Protein AF-A0A0C5VWI2-F1 (afdb_monomer_lite)

Organism: NCBI:txid1445510

Radius of gyration: 12.38 Å; chains: 1; bounding box: 28×18×38 Å

Sequence (63 aa):
MSHQKLDIEADHLGTAKALYNHETGEQLWATEHEVYGKTRNGQSHKTHPRNGFAVDPKLRFAG

Foldseek 3Di:
DDDFDKDFDADPVRHTAWIAGPVPRDTQWGFDADPPRHTPDIDGPDADPPPRHGPDPPDDDPD

Secondary structure (DSSP, 8-state):
-----EEEEE-TTS-EEEEEETTT--EEEEEEE-GGG-EEEEEE--B-TTT--B---------

pLDDT: mean 74.81, std 12.02, range [44.69, 89.56]

Structure (mmCIF, N/CA/C/O backbone):
data_AF-A0A0C5VWI2-F1
#
_entry.id   AF-A0A0C5VWI2-F1
#
loop_
_atom_site.group_PDB
_atom_site.id
_atom_site.type_symbol
_atom_site.label_atom_id
_atom_site.label_alt_id
_atom_site.label_comp_id
_atom_site.label_asym_id
_atom_site.label_entity_id
_atom_site.label_seq_id
_atom_site.pdbx_PDB_ins_code
_atom_site.Cartn_x
_atom_site.Cartn_y
_atom_site.Cartn_z
_atom_site.occupancy
_atom_site.B_iso_or_equiv
_atom_site.auth_seq_id
_atom_site.auth_comp_id
_atom_site.auth_asym_id
_atom_site.auth_atom_id
_atom_site.pdbx_PDB_model_num
ATOM 1 N N . MET A 1 1 ? -4.861 -7.576 23.695 1.00 46.62 1 MET A N 1
ATOM 2 C CA . MET A 1 1 ? -4.666 -6.775 22.466 1.00 46.62 1 MET A CA 1
ATOM 3 C C . MET A 1 1 ? -5.234 -7.590 21.320 1.00 46.62 1 MET A C 1
ATOM 5 O O . MET A 1 1 ? -4.817 -8.734 21.186 1.00 46.62 1 MET A O 1
ATOM 9 N N . SER A 1 2 ? -6.223 -7.085 20.579 1.00 56.75 2 SER A N 1
ATOM 10 C CA . SER A 1 2 ? -6.677 -7.760 19.358 1.00 56.75 2 SER A CA 1
ATOM 11 C C . SER A 1 2 ? -5.572 -7.653 18.305 1.00 56.75 2 SER A C 1
ATOM 13 O O . SER A 1 2 ? -4.983 -6.586 18.124 1.00 56.75 2 SER A O 1
ATOM 15 N N . HIS A 1 3 ? -5.232 -8.766 17.658 1.00 63.47 3 HIS A N 1
ATOM 16 C CA . HIS A 1 3 ? -4.392 -8.729 16.466 1.00 63.47 3 HIS A CA 1
ATOM 17 C C . HIS A 1 3 ? -5.285 -8.290 15.312 1.00 63.47 3 HIS A C 1
ATOM 19 O O . HIS A 1 3 ? -6.162 -9.040 14.900 1.00 63.47 3 HIS A O 1
ATOM 25 N N . GLN A 1 4 ? -5.098 -7.064 14.832 1.00 69.12 4 GLN A N 1
ATOM 26 C CA . GLN A 1 4 ? -5.822 -6.569 13.669 1.00 69.12 4 GLN A CA 1
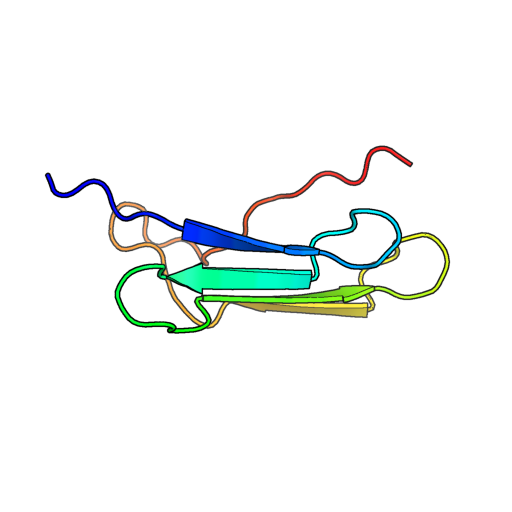ATOM 27 C C . GLN A 1 4 ? -5.212 -7.210 12.417 1.00 69.12 4 GLN A C 1
ATOM 29 O O . GLN A 1 4 ? -4.030 -7.010 12.134 1.00 69.12 4 GLN A O 1
ATOM 34 N N . LYS A 1 5 ? -5.993 -8.031 11.708 1.00 83.69 5 LYS A N 1
ATOM 35 C CA . LYS A 1 5 ? -5.565 -8.654 10.449 1.00 83.69 5 LYS A CA 1
ATOM 36 C C . LYS A 1 5 ? -5.691 -7.642 9.306 1.00 83.69 5 LYS A C 1
ATOM 38 O O . LYS A 1 5 ? -6.676 -6.909 9.228 1.00 83.69 5 LYS A O 1
ATOM 43 N N . LEU A 1 6 ? -4.682 -7.598 8.440 1.00 87.44 6 LEU A N 1
ATOM 44 C CA . LEU A 1 6 ? -4.602 -6.682 7.303 1.00 87.44 6 LEU A CA 1
ATOM 45 C C . LEU A 1 6 ? -4.500 -7.477 6.005 1.00 87.44 6 LEU A C 1
ATOM 47 O O . LEU A 1 6 ? -3.770 -8.469 5.959 1.00 87.44 6 LEU A O 1
ATOM 51 N N . ASP A 1 7 ? -5.182 -7.000 4.969 1.00 89.56 7 ASP A N 1
ATOM 52 C CA . ASP A 1 7 ? -5.087 -7.534 3.614 1.00 89.56 7 ASP A CA 1
ATOM 53 C C . ASP A 1 7 ? -4.313 -6.559 2.721 1.00 89.56 7 ASP A C 1
ATOM 55 O O . ASP A 1 7 ? -4.498 -5.341 2.796 1.00 89.56 7 ASP A O 1
ATOM 59 N N . ILE A 1 8 ? -3.437 -7.106 1.877 1.00 88.56 8 ILE A N 1
ATOM 60 C CA . ILE A 1 8 ? -2.666 -6.351 0.886 1.00 88.56 8 ILE A CA 1
ATOM 61 C C . ILE A 1 8 ? -3.260 -6.631 -0.490 1.00 88.56 8 ILE A C 1
ATOM 63 O O . ILE A 1 8 ? -3.317 -7.783 -0.918 1.00 88.56 8 ILE A O 1
ATOM 67 N N . GLU A 1 9 ? -3.637 -5.574 -1.201 1.00 89.44 9 GLU A N 1
ATOM 68 C CA . GLU A 1 9 ? -3.906 -5.651 -2.633 1.00 89.44 9 GLU A CA 1
ATOM 69 C C . GLU A 1 9 ? -2.612 -5.390 -3.401 1.00 89.44 9 GLU A C 1
ATOM 71 O O . GLU A 1 9 ? -1.905 -4.414 -3.128 1.00 89.44 9 GLU A O 1
ATOM 76 N N . ALA A 1 10 ? -2.315 -6.247 -4.375 1.00 86.50 10 ALA A N 1
ATOM 77 C CA . ALA A 1 10 ? -1.167 -6.115 -5.258 1.00 86.50 10 AL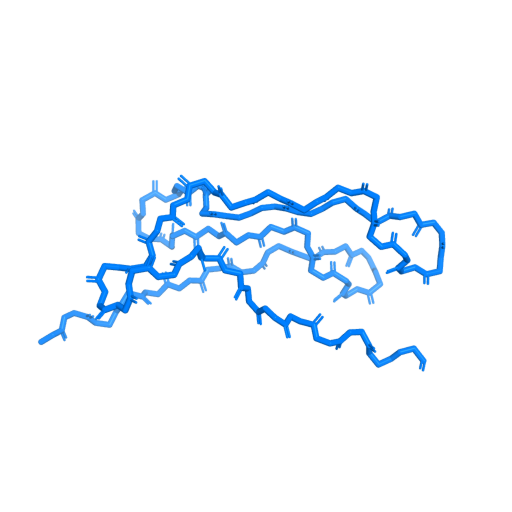A A CA 1
ATOM 78 C C . ALA A 1 10 ? -1.577 -6.271 -6.726 1.00 86.50 10 ALA A C 1
ATOM 80 O O . ALA A 1 10 ? -2.579 -6.911 -7.040 1.00 86.50 10 ALA A O 1
ATOM 81 N N . ASP A 1 11 ? -0.800 -5.687 -7.634 1.00 82.94 11 ASP A N 1
ATOM 82 C CA . ASP A 1 11 ? -1.021 -5.855 -9.068 1.00 82.94 11 ASP A CA 1
ATOM 83 C C . ASP A 1 11 ? -0.444 -7.155 -9.634 1.00 82.94 11 ASP A C 1
ATOM 85 O O . ASP A 1 11 ? 0.129 -7.976 -8.922 1.00 82.94 11 ASP A O 1
ATOM 89 N N . HIS A 1 12 ? -0.592 -7.335 -10.948 1.00 82.62 12 HIS A N 1
ATOM 90 C CA . HIS A 1 12 ? -0.112 -8.511 -11.674 1.00 82.62 12 HIS A CA 1
ATOM 91 C C . HIS A 1 12 ? 1.409 -8.742 -11.578 1.00 82.62 12 HIS A C 1
ATOM 93 O O . HIS A 1 12 ? 1.866 -9.832 -11.912 1.00 82.62 12 HIS A O 1
ATOM 99 N N . LEU A 1 13 ? 2.186 -7.749 -11.129 1.00 81.94 13 LEU A N 1
ATOM 100 C CA . LEU A 1 13 ? 3.629 -7.855 -10.890 1.00 81.94 13 LEU A CA 1
ATOM 101 C C . LEU A 1 13 ? 3.958 -8.098 -9.408 1.00 81.94 13 LEU A C 1
ATOM 103 O O . LEU A 1 13 ? 5.128 -8.154 -9.042 1.00 81.94 13 LEU A O 1
ATOM 107 N N . GLY A 1 14 ? 2.946 -8.223 -8.546 1.00 80.69 14 GLY A N 1
ATOM 108 C CA . GLY A 1 14 ? 3.115 -8.338 -7.099 1.00 80.69 14 GLY A CA 1
ATOM 109 C C . GLY A 1 14 ? 3.399 -7.002 -6.408 1.00 80.69 14 GLY A C 1
ATOM 110 O O . GLY A 1 14 ? 3.759 -6.990 -5.231 1.00 80.69 14 GLY A O 1
ATOM 111 N N . THR A 1 15 ? 3.223 -5.871 -7.098 1.00 81.00 15 THR A N 1
ATOM 112 C CA . THR A 1 15 ? 3.405 -4.546 -6.497 1.00 81.00 15 THR A CA 1
ATOM 113 C C . THR A 1 15 ? 2.196 -4.197 -5.647 1.00 81.00 15 THR A C 1
ATOM 115 O O . THR A 1 15 ? 1.092 -4.087 -6.181 1.00 81.00 15 THR A O 1
ATOM 118 N N . ALA A 1 16 ? 2.386 -3.967 -4.347 1.00 83.88 16 ALA A N 1
ATOM 119 C CA . ALA A 1 16 ? 1.290 -3.550 -3.476 1.00 83.88 16 ALA A CA 1
ATOM 120 C C . ALA A 1 16 ? 0.719 -2.189 -3.900 1.00 83.88 16 ALA A C 1
ATOM 122 O O . ALA A 1 16 ? 1.468 -1.250 -4.169 1.00 83.88 16 ALA A O 1
ATOM 123 N N . LYS A 1 17 ? -0.607 -2.074 -3.915 1.00 87.50 17 LYS A N 1
ATOM 124 C CA . LYS A 1 17 ? -1.337 -0.857 -4.296 1.00 87.50 17 LYS A CA 1
ATOM 125 C C . LYS A 1 17 ? -2.268 -0.349 -3.211 1.00 87.50 17 LYS A C 1
ATOM 127 O O . LYS A 1 17 ? -2.522 0.848 -3.171 1.00 87.50 17 LYS A O 1
ATOM 132 N N . ALA A 1 18 ? -2.735 -1.210 -2.314 1.00 88.94 18 ALA A N 1
ATOM 133 C CA . ALA A 1 18 ? -3.593 -0.792 -1.217 1.00 88.94 18 ALA A CA 1
ATOM 134 C C . ALA A 1 18 ? -3.486 -1.724 -0.007 1.00 88.94 18 ALA A C 1
ATOM 136 O O . ALA A 1 18 ? -3.047 -2.872 -0.108 1.00 88.94 18 ALA A O 1
ATOM 137 N N . LEU A 1 19 ? -3.880 -1.193 1.150 1.00 89.38 19 LEU A N 1
ATOM 138 C CA . LEU A 1 19 ? -4.024 -1.924 2.403 1.00 89.38 19 LEU A CA 1
ATOM 139 C C . LEU A 1 19 ? -5.435 -1.766 2.935 1.00 89.38 19 LEU A C 1
ATOM 141 O O . LEU A 1 19 ? -5.931 -0.641 3.059 1.00 89.38 19 LEU A O 1
ATOM 145 N N . TYR A 1 20 ? -6.010 -2.882 3.361 1.00 88.94 20 TYR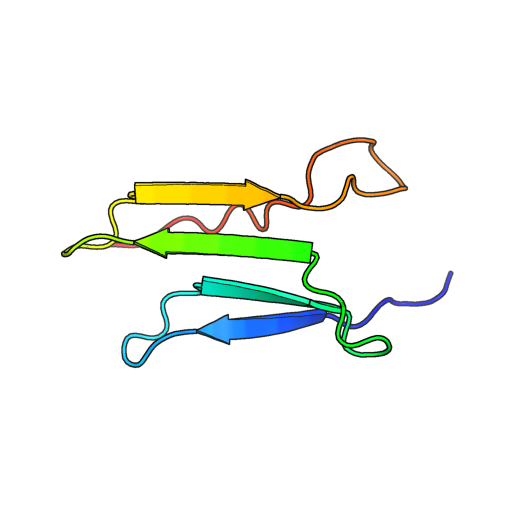 A N 1
ATOM 146 C CA . TYR A 1 20 ? -7.346 -2.931 3.931 1.00 88.94 20 TYR A CA 1
ATOM 147 C C . TYR A 1 20 ? -7.330 -3.561 5.318 1.00 88.94 20 TYR A C 1
ATOM 149 O O . TYR A 1 20 ? -6.544 -4.464 5.617 1.00 88.94 20 TYR A O 1
ATOM 157 N N . ASN A 1 21 ? -8.229 -3.091 6.177 1.00 88.81 21 ASN A N 1
ATOM 158 C CA . ASN A 1 21 ? -8.586 -3.814 7.386 1.00 88.81 21 ASN A CA 1
ATOM 159 C C . ASN A 1 21 ? -9.424 -5.038 6.993 1.00 88.81 21 ASN A C 1
ATOM 161 O O . ASN A 1 21 ? -10.502 -4.884 6.424 1.00 88.81 21 ASN A O 1
ATOM 165 N N . HIS A 1 22 ? -8.944 -6.237 7.328 1.00 87.06 22 HIS A N 1
ATOM 166 C CA . HIS A 1 22 ? -9.607 -7.493 6.968 1.00 87.06 22 HIS A CA 1
ATOM 167 C C . HIS A 1 22 ? -11.020 -7.618 7.557 1.00 87.06 22 HIS A C 1
ATOM 169 O O . HIS A 1 22 ? -11.903 -8.218 6.955 1.00 87.06 22 HIS A O 1
ATOM 175 N N . GLU A 1 23 ? -11.237 -7.072 8.753 1.00 88.94 23 GLU A N 1
ATOM 176 C CA . GLU A 1 23 ? -12.494 -7.214 9.490 1.00 88.94 23 GLU A CA 1
ATOM 177 C C . GLU A 1 23 ? -13.557 -6.215 9.024 1.00 88.94 23 GLU A C 1
ATOM 179 O O . GLU A 1 23 ? -14.743 -6.536 9.022 1.00 88.94 23 GLU A O 1
ATOM 184 N N . THR A 1 24 ? -13.150 -5.000 8.643 1.00 88.94 24 THR A N 1
ATOM 185 C CA . THR A 1 24 ? -14.082 -3.912 8.294 1.00 88.94 24 THR A CA 1
ATOM 186 C C . THR A 1 24 ? -14.139 -3.597 6.802 1.00 88.94 24 THR A C 1
ATOM 188 O O . THR A 1 24 ? -15.045 -2.887 6.372 1.00 88.94 24 THR A O 1
ATOM 191 N N . GLY A 1 25 ? -13.170 -4.068 6.014 1.00 87.44 25 GLY A N 1
ATOM 192 C CA . GLY A 1 25 ? -12.990 -3.683 4.612 1.00 87.44 25 GLY A CA 1
ATOM 193 C C . GLY A 1 25 ? -12.508 -2.240 4.415 1.00 87.44 25 GLY A C 1
ATOM 194 O O . GLY A 1 25 ? -12.436 -1.762 3.287 1.00 87.44 25 GLY A O 1
ATOM 195 N N . GLU A 1 26 ? -12.186 -1.516 5.489 1.00 87.75 26 GLU A N 1
ATOM 196 C CA . GLU A 1 26 ? -11.747 -0.121 5.415 1.00 87.75 26 GLU A CA 1
ATOM 197 C C . GLU A 1 26 ? -10.369 -0.007 4.752 1.00 87.75 26 GLU A C 1
ATOM 199 O O . GLU A 1 26 ? -9.413 -0.654 5.186 1.00 87.75 26 GLU A O 1
ATOM 204 N N . GLN A 1 27 ? -10.249 0.862 3.744 1.00 87.00 27 GLN A N 1
ATOM 205 C CA . GLN A 1 27 ? -8.978 1.166 3.091 1.00 87.00 27 GLN A CA 1
ATOM 206 C C . GLN A 1 27 ? -8.127 2.087 3.966 1.00 87.00 27 GLN A C 1
ATOM 208 O O . GLN A 1 27 ? -8.460 3.251 4.186 1.00 87.00 27 GLN A O 1
ATOM 213 N N . LEU A 1 28 ? -6.994 1.579 4.433 1.00 87.31 28 LEU A N 1
ATOM 214 C CA . LEU A 1 28 ? -6.097 2.299 5.337 1.00 87.31 28 LEU A CA 1
ATOM 215 C C . LEU A 1 28 ? -5.040 3.103 4.580 1.00 87.31 28 LEU A C 1
ATOM 217 O O . LEU A 1 28 ? -4.602 4.156 5.045 1.00 87.31 28 LEU A O 1
ATOM 221 N N . TRP A 1 29 ? -4.642 2.604 3.413 1.00 88.31 29 TRP A N 1
ATOM 222 C CA . TRP A 1 29 ? -3.603 3.182 2.574 1.00 88.31 29 TRP A CA 1
ATOM 223 C C . TRP A 1 29 ? -3.815 2.770 1.123 1.00 88.31 29 TRP A C 1
ATOM 225 O O . TRP A 1 29 ? -4.305 1.672 0.854 1.00 88.31 29 TRP A O 1
ATOM 235 N N . ALA A 1 30 ? -3.418 3.636 0.199 1.00 86.50 30 ALA A N 1
ATOM 236 C CA . ALA A 1 30 ? -3.241 3.275 -1.196 1.00 86.50 30 ALA A CA 1
ATOM 237 C C . ALA A 1 30 ? -2.096 4.047 -1.838 1.00 86.50 30 ALA A C 1
ATOM 239 O O . ALA A 1 30 ? -1.711 5.137 -1.408 1.00 86.50 30 ALA A O 1
ATOM 240 N N . THR A 1 31 ? -1.574 3.462 -2.903 1.00 82.12 31 THR A N 1
ATOM 241 C CA . THR A 1 31 ? -0.521 4.031 -3.721 1.00 82.12 31 THR A CA 1
ATOM 242 C C . THR A 1 31 ? -0.767 3.729 -5.189 1.00 82.12 31 THR A C 1
ATOM 244 O O . THR A 1 31 ? -1.195 2.639 -5.577 1.00 82.12 31 THR A O 1
ATOM 247 N N . GLU A 1 32 ? -0.431 4.698 -6.022 1.00 75.75 32 GLU A N 1
ATOM 248 C CA . GLU A 1 32 ? -0.355 4.544 -7.463 1.00 75.75 32 GLU A CA 1
ATOM 249 C C . GLU A 1 32 ? 1.112 4.543 -7.881 1.00 75.75 32 GLU A C 1
ATOM 251 O O . GLU A 1 32 ? 1.895 5.402 -7.467 1.00 75.75 32 GLU A O 1
ATOM 256 N N . HIS A 1 33 ? 1.483 3.591 -8.731 1.00 72.94 33 HIS A N 1
ATOM 257 C CA . HIS A 1 33 ? 2.827 3.479 -9.286 1.00 72.94 33 HIS A CA 1
ATOM 258 C C . HIS A 1 33 ? 2.797 3.759 -10.791 1.00 72.94 33 HIS A C 1
ATOM 260 O O . HIS A 1 33 ? 1.901 3.296 -11.499 1.00 72.94 33 HIS A O 1
ATOM 266 N N . GLU A 1 34 ? 3.778 4.515 -11.279 1.00 69.19 34 GLU A N 1
ATOM 267 C CA . GLU A 1 34 ? 4.090 4.637 -12.703 1.00 69.19 34 GLU A CA 1
ATOM 268 C C . GLU A 1 34 ? 4.849 3.393 -13.199 1.00 69.19 34 GLU A C 1
ATOM 270 O O . GLU A 1 34 ? 5.191 2.480 -12.438 1.00 69.19 34 GLU A O 1
ATOM 275 N N . VAL A 1 35 ? 5.149 3.372 -14.501 1.00 64.88 35 VAL A N 1
ATOM 276 C CA .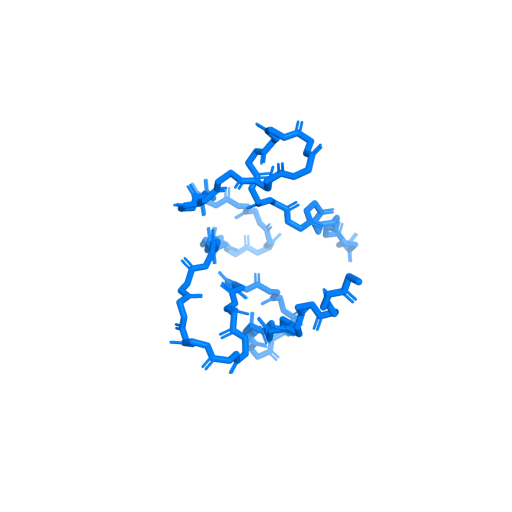 VAL A 1 35 ? 6.034 2.369 -15.104 1.00 64.88 35 VAL A CA 1
ATOM 277 C C . VAL A 1 35 ? 7.378 2.371 -14.357 1.00 64.88 35 VAL A C 1
ATOM 279 O O . VAL A 1 35 ? 7.911 3.433 -14.040 1.00 64.88 35 VAL A O 1
ATOM 282 N N . TYR A 1 36 ? 7.913 1.180 -14.069 1.00 64.44 36 TYR A N 1
ATOM 283 C CA . TYR A 1 36 ? 9.127 0.950 -13.264 1.00 64.44 36 TYR A CA 1
ATOM 284 C C . TYR A 1 36 ? 9.010 1.225 -11.754 1.00 64.44 36 TYR A C 1
ATOM 286 O O . TYR A 1 36 ? 10.015 1.465 -11.092 1.00 64.44 36 TYR A O 1
ATOM 294 N N . GLY A 1 37 ? 7.804 1.172 -11.180 1.00 63.84 37 GLY A N 1
ATOM 295 C CA . GLY A 1 37 ? 7.635 1.159 -9.719 1.00 63.84 37 GLY A CA 1
ATOM 296 C C . GLY A 1 37 ? 7.837 2.517 -9.043 1.00 63.84 37 GLY A C 1
ATOM 297 O O . GLY A 1 37 ? 7.832 2.609 -7.817 1.00 63.84 37 GLY A O 1
ATOM 298 N N . LYS A 1 38 ? 7.976 3.598 -9.817 1.00 70.44 38 LYS A N 1
ATOM 299 C CA . LYS A 1 38 ? 8.031 4.954 -9.270 1.00 70.44 38 LYS A CA 1
ATOM 300 C C . LYS A 1 38 ? 6.662 5.325 -8.701 1.00 70.44 38 LYS A C 1
ATOM 302 O O . LYS A 1 38 ? 5.680 5.373 -9.436 1.00 70.44 38 LYS A O 1
ATOM 307 N N . THR A 1 39 ? 6.582 5.602 -7.403 1.00 67.12 39 THR A N 1
ATOM 308 C CA . THR A 1 39 ? 5.338 6.054 -6.769 1.00 67.12 39 THR A CA 1
ATOM 309 C C . THR A 1 39 ? 4.914 7.405 -7.343 1.00 67.12 39 THR A C 1
ATOM 311 O O . THR A 1 39 ? 5.652 8.387 -7.253 1.00 67.12 39 THR A O 1
ATOM 314 N N . ARG A 1 40 ? 3.720 7.449 -7.938 1.00 66.44 40 ARG A N 1
ATOM 315 C CA . ARG A 1 40 ? 3.095 8.668 -8.462 1.00 66.44 40 ARG A CA 1
ATOM 316 C C . ARG A 1 40 ? 2.375 9.433 -7.361 1.00 66.44 40 ARG A C 1
ATOM 318 O O . ARG A 1 40 ? 2.445 10.657 -7.311 1.00 66.44 40 ARG A O 1
ATOM 325 N N . ASN A 1 41 ? 1.678 8.702 -6.495 1.00 66.06 41 ASN A N 1
ATOM 326 C CA . ASN A 1 41 ? 0.911 9.247 -5.386 1.00 66.06 41 ASN A CA 1
ATOM 327 C C . ASN A 1 41 ? 0.761 8.169 -4.309 1.00 66.06 41 ASN A C 1
ATOM 329 O O . ASN A 1 41 ? 0.378 7.049 -4.631 1.00 66.06 41 ASN A O 1
ATOM 333 N N . GLY A 1 42 ? 1.068 8.495 -3.056 1.00 67.56 42 GLY A N 1
ATOM 334 C CA . GLY A 1 42 ? 0.879 7.609 -1.910 1.00 67.56 42 GLY A CA 1
ATOM 335 C C . GLY A 1 42 ? 0.080 8.342 -0.844 1.00 67.56 42 GLY A C 1
ATOM 336 O O . GLY A 1 42 ? 0.493 9.413 -0.398 1.00 67.56 42 GLY A O 1
ATOM 337 N N . GLN A 1 43 ? -1.065 7.790 -0.450 1.00 74.12 43 GLN A N 1
ATOM 338 C CA . GLN A 1 43 ? -1.940 8.392 0.549 1.00 74.12 43 GLN A CA 1
ATOM 339 C C . GLN A 1 43 ? -2.276 7.401 1.656 1.00 74.12 43 GLN A C 1
ATOM 341 O O . GLN A 1 43 ? -2.708 6.272 1.429 1.00 74.12 43 GLN A O 1
ATOM 346 N N . SER A 1 44 ? -2.088 7.871 2.884 1.00 77.00 44 SER A N 1
ATOM 347 C CA . SER A 1 44 ? -2.560 7.210 4.091 1.00 77.00 44 SER A CA 1
ATOM 348 C C . SER A 1 44 ? -3.879 7.845 4.501 1.00 77.00 44 SER A C 1
ATOM 350 O O . SER A 1 44 ? -3.946 9.059 4.692 1.00 77.00 44 SER A O 1
ATOM 352 N N . HIS A 1 45 ? -4.907 7.030 4.701 1.00 76.81 45 HIS A N 1
ATOM 353 C CA . HIS A 1 45 ? -6.221 7.497 5.148 1.00 76.81 45 HIS A CA 1
ATOM 354 C C . HIS A 1 45 ? -6.407 7.368 6.661 1.00 76.81 45 HIS A C 1
ATOM 356 O O . HIS A 1 45 ? -7.420 7.807 7.201 1.00 76.81 45 HIS A O 1
ATOM 362 N N . LYS A 1 46 ? -5.421 6.792 7.365 1.00 73.75 46 LYS A N 1
ATOM 363 C CA . LYS A 1 46 ? -5.488 6.590 8.811 1.00 73.75 46 LYS A CA 1
ATOM 364 C C . LYS A 1 46 ? -4.148 6.808 9.501 1.00 73.75 46 LYS A C 1
ATOM 366 O O . LYS A 1 46 ? -3.089 6.547 8.942 1.00 73.75 46 LYS A O 1
ATOM 371 N N . THR A 1 47 ? -4.191 7.250 10.749 1.00 74.38 47 THR A N 1
ATOM 372 C CA . THR A 1 47 ? -3.032 7.279 11.646 1.00 74.38 47 THR A CA 1
ATOM 373 C C . THR A 1 47 ? -3.036 6.034 12.522 1.00 74.38 47 THR A C 1
ATOM 375 O O . THR A 1 47 ? -4.066 5.623 13.056 1.00 74.38 47 THR A O 1
ATOM 378 N N . HIS A 1 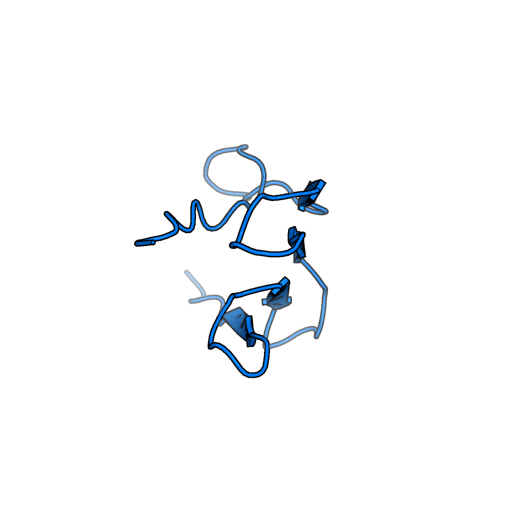48 ? -1.875 5.407 12.666 1.00 66.69 48 HIS A N 1
ATOM 379 C CA . HIS A 1 48 ? -1.712 4.207 13.461 1.00 66.69 48 HIS A CA 1
ATOM 380 C C . HIS A 1 48 ? -1.876 4.548 14.958 1.00 66.69 48 HIS A C 1
ATOM 382 O O . HIS A 1 48 ? -1.119 5.360 15.504 1.00 66.69 48 HIS A O 1
ATOM 388 N N . PRO A 1 49 ? -2.826 3.910 15.669 1.00 63.34 49 PRO A N 1
ATOM 389 C CA . PRO A 1 49 ? -3.294 4.366 16.982 1.00 63.34 49 PRO A CA 1
ATOM 390 C C . PRO A 1 49 ? -2.246 4.239 18.093 1.00 63.34 49 PRO A C 1
ATOM 392 O O . PRO A 1 49 ? -2.368 4.874 19.135 1.00 63.34 49 PRO A O 1
ATOM 395 N N . ARG A 1 50 ? -1.207 3.417 17.891 1.00 67.69 50 ARG A N 1
ATOM 396 C CA . ARG A 1 50 ? -0.166 3.174 18.903 1.00 67.69 50 ARG A CA 1
ATOM 397 C C . ARG A 1 50 ? 1.002 4.156 18.853 1.00 67.69 50 ARG A C 1
ATOM 399 O O . ARG A 1 50 ? 1.663 4.351 19.863 1.00 67.69 50 ARG A O 1
ATOM 406 N N . ASN A 1 51 ? 1.324 4.678 17.674 1.00 71.12 51 ASN A N 1
ATOM 407 C CA . ASN A 1 51 ? 2.553 5.448 17.449 1.00 71.12 51 ASN A CA 1
ATOM 408 C C . ASN A 1 51 ? 2.288 6.802 16.771 1.00 71.12 51 ASN A C 1
ATOM 410 O O . ASN A 1 51 ? 3.223 7.575 16.609 1.00 71.12 51 ASN A O 1
ATOM 414 N N . GLY A 1 52 ? 1.038 7.093 16.392 1.00 66.88 52 GLY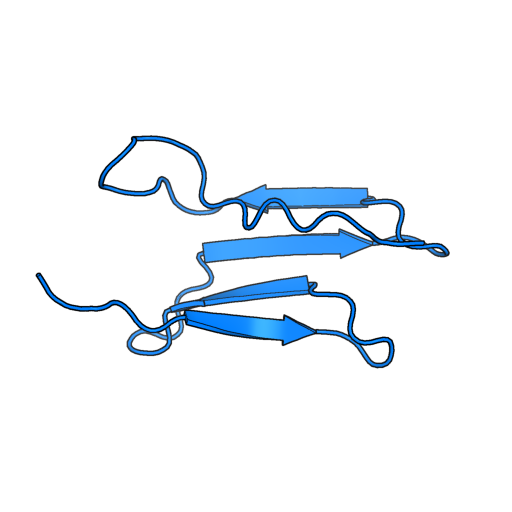 A N 1
ATOM 415 C CA . GLY A 1 52 ? 0.630 8.376 15.823 1.00 66.88 52 GLY A CA 1
ATOM 416 C C . GLY A 1 52 ? 1.131 8.635 14.401 1.00 66.88 52 GLY A C 1
ATOM 417 O O . GLY A 1 52 ? 0.868 9.706 13.865 1.00 66.88 52 GLY A O 1
ATOM 418 N N . PHE A 1 53 ? 1.829 7.684 13.774 1.00 72.31 53 PHE A N 1
ATOM 419 C CA . PHE A 1 53 ? 2.321 7.832 12.405 1.00 72.31 53 PHE A CA 1
ATOM 420 C C . PHE A 1 53 ? 1.248 7.455 11.387 1.00 72.31 53 PHE A C 1
ATOM 422 O O . PHE A 1 53 ? 0.379 6.634 11.670 1.00 72.31 53 PHE A O 1
ATOM 429 N N . ALA A 1 54 ? 1.318 8.039 10.191 1.00 74.94 54 ALA A N 1
ATOM 430 C CA . ALA A 1 54 ? 0.511 7.604 9.056 1.00 74.94 54 ALA A CA 1
ATOM 431 C C . ALA A 1 54 ? 0.680 6.090 8.822 1.00 74.94 54 ALA A C 1
ATOM 433 O O . ALA A 1 54 ? 1.787 5.559 8.969 1.00 74.94 54 ALA A O 1
ATOM 434 N N . VAL A 1 55 ? -0.410 5.397 8.486 1.00 71.25 55 VAL A N 1
ATOM 435 C CA . VAL A 1 55 ? -0.353 3.999 8.056 1.00 71.25 55 VAL A CA 1
ATOM 436 C C . VAL A 1 55 ? 0.295 3.969 6.674 1.00 71.25 55 VAL A C 1
ATOM 438 O O . VAL A 1 55 ? -0.337 4.215 5.655 1.00 71.25 55 VAL A O 1
ATOM 441 N N . ASP A 1 56 ? 1.591 3.691 6.667 1.00 71.38 56 ASP A N 1
ATOM 442 C CA . ASP A 1 56 ? 2.405 3.477 5.478 1.00 71.38 56 ASP A CA 1
ATOM 443 C C . ASP A 1 56 ? 3.162 2.158 5.680 1.00 71.38 56 ASP A C 1
ATOM 445 O O . ASP A 1 56 ? 3.924 2.042 6.652 1.00 71.38 56 ASP A O 1
ATOM 449 N N . PRO A 1 57 ? 2.969 1.145 4.815 1.00 67.31 57 PRO A N 1
ATOM 450 C CA . PRO A 1 57 ? 3.661 -0.128 4.958 1.00 67.31 57 PRO A CA 1
ATOM 451 C C . PRO A 1 57 ? 5.170 -0.035 4.704 1.00 67.31 57 PRO A C 1
ATOM 453 O O . PRO A 1 57 ? 5.861 -1.038 4.877 1.00 67.31 57 PRO A O 1
ATOM 456 N N . LYS A 1 58 ? 5.701 1.140 4.318 1.00 67.25 58 LYS A N 1
ATOM 457 C CA . LYS A 1 58 ? 7.124 1.377 4.023 1.00 67.25 58 LYS A CA 1
ATOM 458 C C . LYS A 1 58 ? 7.692 0.298 3.106 1.00 67.25 58 LYS A C 1
ATOM 460 O O . LYS A 1 58 ? 8.808 -0.187 3.316 1.00 67.25 58 LYS A O 1
ATOM 465 N N . LEU A 1 59 ? 6.903 -0.100 2.109 1.00 62.75 59 LEU A N 1
ATOM 466 C CA . LEU A 1 59 ? 7.305 -1.119 1.153 1.00 62.75 59 LEU A CA 1
ATOM 467 C C . LEU A 1 59 ? 8.473 -0.570 0.346 1.00 62.75 59 LEU A C 1
ATOM 469 O O . LEU A 1 59 ? 8.327 0.329 -0.478 1.00 62.75 59 LEU A O 1
ATOM 473 N N . ARG A 1 60 ? 9.665 -1.091 0.633 1.00 54.94 60 ARG A N 1
ATOM 474 C CA . ARG A 1 60 ? 10.839 -0.832 -0.188 1.00 54.94 60 ARG A CA 1
ATOM 475 C C . ARG A 1 60 ? 10.682 -1.651 -1.457 1.00 54.94 60 ARG A C 1
ATOM 477 O O . ARG A 1 60 ? 10.693 -2.877 -1.400 1.00 54.94 60 ARG A O 1
ATOM 484 N N . PHE A 1 61 ? 10.540 -0.963 -2.581 1.00 51.16 61 PHE A N 1
ATOM 485 C CA . PHE A 1 61 ? 10.694 -1.582 -3.888 1.00 51.16 61 PHE A CA 1
ATOM 486 C C . PHE A 1 61 ? 12.122 -2.133 -3.994 1.00 51.16 61 PHE A C 1
ATOM 488 O O . PHE A 1 61 ? 13.086 -1.370 -3.938 1.00 51.16 61 PHE A O 1
ATOM 495 N N . ALA A 1 62 ? 12.256 -3.454 -4.101 1.00 45.66 62 ALA A N 1
ATOM 496 C CA . ALA A 1 62 ? 13.487 -4.101 -4.539 1.00 45.66 62 ALA A CA 1
ATOM 497 C C . ALA A 1 62 ? 13.406 -4.225 -6.066 1.00 45.66 62 ALA A C 1
ATOM 499 O O . ALA A 1 62 ? 13.019 -5.269 -6.584 1.00 45.66 62 ALA A O 1
ATOM 500 N N . GLY A 1 63 ? 13.623 -3.103 -6.757 1.00 44.69 63 GLY A N 1
ATOM 501 C CA . GLY A 1 63 ? 13.855 -3.090 -8.203 1.00 44.69 63 GLY A CA 1
ATOM 502 C C . GLY A 1 63 ? 15.287 -3.487 -8.519 1.00 44.69 63 GLY A C 1
ATOM 503 O O . GLY A 1 63 ? 16.176 -3.097 -7.727 1.00 44.69 63 GLY A O 1
#